Protein AF-A0A423V3Y0-F1 (afdb_monomer_lite)

Foldseek 3Di:
DEPLPDPVNVVVVVVCVVVVHDDDYDYPDDDDDPPDDPDD

Radius of gyration: 9.64 Å; chains: 1; bounding box: 19×21×22 Å

InterPro domains:
  IPR001509 NAD-dependent epimerase/dehydratase [PF01370] (2-30)
  IPR036291 NAD(P)-binding domain superfamily [SSF51735] (2-29)

Secondary structure (DSSP, 8-state):
-BTTTSHHHHHHHHHHHHTT-----B-SS-PPPTTS-S--

pLDDT: mean 72.07, std 11.84, range [49.0, 91.81]

Organism: Streptomyces globisporus (NCBI:txid1908)

Sequence (40 aa):
MLGATGQIGRAAVRALAADGWEVTAASRGGGRDEGWDTGV

Structure (mmCIF, N/CA/C/O backbone):
data_AF-A0A423V3Y0-F1
#
_entry.id   AF-A0A423V3Y0-F1
#
loop_
_atom_site.group_PDB
_atom_site.id
_atom_site.type_symbol
_atom_site.label_atom_id
_atom_site.label_alt_id
_atom_site.label_comp_id
_atom_site.label_asym_id
_atom_site.label_entity_id
_atom_site.label_seq_id
_atom_site.pdbx_PDB_ins_code
_atom_site.Cartn_x
_atom_site.Cartn_y
_atom_site.Cartn_z
_atom_site.occupancy
_atom_site.B_iso_or_equiv
_atom_site.auth_seq_id
_atom_site.auth_comp_id
_atom_site.auth_asym_id
_atom_site.auth_atom_id
_atom_site.pdbx_PDB_model_num
ATOM 1 N N . MET A 1 1 ? 5.910 4.540 2.225 1.00 60.78 1 MET A N 1
ATOM 2 C CA . MET A 1 1 ? 6.294 3.212 1.692 1.00 60.78 1 MET A CA 1
ATOM 3 C C . MET A 1 1 ? 7.019 3.362 0.353 1.00 60.78 1 MET A C 1
ATOM 5 O O . MET A 1 1 ? 6.460 3.953 -0.566 1.00 60.78 1 MET A O 1
ATOM 9 N N . LEU A 1 2 ? 8.261 2.874 0.243 1.00 62.00 2 LEU A N 1
ATOM 10 C CA . LEU A 1 2 ? 9.050 2.890 -1.002 1.00 62.00 2 LEU A CA 1
ATOM 11 C C . LEU A 1 2 ? 8.794 1.593 -1.786 1.00 62.00 2 LEU A C 1
ATOM 13 O O . LEU A 1 2 ? 8.940 0.509 -1.232 1.00 62.00 2 LEU A O 1
ATOM 17 N N . GLY A 1 3 ? 8.390 1.702 -3.057 1.00 65.50 3 GLY A N 1
ATOM 18 C CA . GLY A 1 3 ? 8.018 0.543 -3.892 1.00 65.50 3 GLY A CA 1
ATOM 19 C C . GLY A 1 3 ? 6.518 0.210 -3.911 1.00 65.50 3 GLY A C 1
ATOM 20 O O . GLY A 1 3 ? 6.128 -0.874 -4.342 1.00 65.50 3 GLY A O 1
ATOM 21 N N . ALA A 1 4 ? 5.670 1.149 -3.486 1.00 65.25 4 ALA A N 1
ATOM 22 C CA . ALA A 1 4 ? 4.215 0.997 -3.400 1.00 65.25 4 ALA A CA 1
ATOM 23 C C . ALA A 1 4 ? 3.508 0.618 -4.722 1.00 65.25 4 ALA A C 1
ATOM 25 O O . ALA A 1 4 ? 2.381 0.141 -4.696 1.00 65.25 4 ALA A O 1
ATOM 26 N N . THR A 1 5 ? 4.149 0.801 -5.878 1.00 67.31 5 THR A N 1
ATOM 27 C CA . THR A 1 5 ? 3.582 0.472 -7.196 1.00 67.31 5 THR A CA 1
ATOM 28 C C . THR A 1 5 ? 3.774 -0.985 -7.626 1.00 67.31 5 THR A C 1
ATOM 30 O O . THR A 1 5 ? 3.094 -1.430 -8.557 1.00 67.31 5 THR A O 1
ATOM 33 N N . GLY A 1 6 ? 4.639 -1.747 -6.944 1.00 71.56 6 GLY A N 1
ATOM 34 C CA . GLY A 1 6 ? 4.740 -3.199 -7.118 1.00 71.56 6 GLY A CA 1
ATOM 35 C C . GLY A 1 6 ? 3.514 -3.929 -6.555 1.00 71.56 6 GLY A C 1
ATOM 36 O O . GLY A 1 6 ? 2.789 -3.378 -5.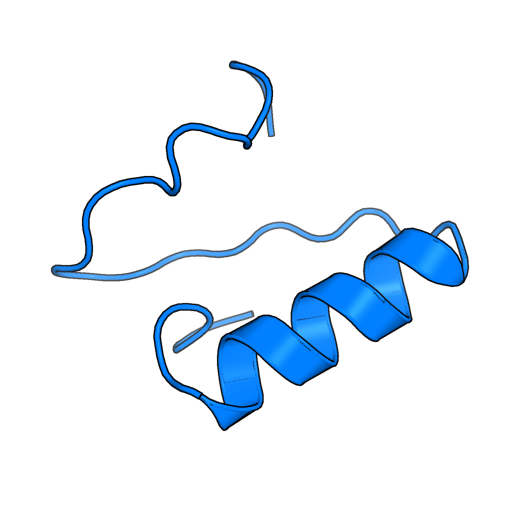728 1.00 71.56 6 GLY A O 1
ATOM 37 N N . GLN A 1 7 ? 3.280 -5.181 -6.966 1.00 74.38 7 GLN A N 1
ATOM 38 C CA . GLN A 1 7 ? 2.113 -5.961 -6.512 1.00 74.38 7 GLN A CA 1
ATOM 39 C C . GLN A 1 7 ? 2.035 -6.071 -4.978 1.00 74.38 7 GLN A C 1
ATOM 41 O O . GLN A 1 7 ? 0.967 -5.895 -4.398 1.00 74.38 7 GLN A O 1
ATOM 46 N N . ILE A 1 8 ? 3.182 -6.277 -4.322 1.00 77.31 8 ILE A N 1
ATOM 47 C CA . ILE A 1 8 ? 3.284 -6.345 -2.856 1.00 77.31 8 ILE A CA 1
ATOM 48 C C . ILE A 1 8 ? 3.053 -4.963 -2.226 1.00 77.31 8 ILE A C 1
ATOM 50 O O . ILE A 1 8 ? 2.343 -4.841 -1.231 1.00 77.31 8 ILE A O 1
ATOM 54 N N . GLY A 1 9 ? 3.601 -3.910 -2.839 1.00 79.00 9 GLY A N 1
ATOM 55 C CA . GLY A 1 9 ? 3.446 -2.533 -2.375 1.00 79.00 9 GLY A CA 1
ATOM 56 C C . GLY A 1 9 ? 1.989 -2.070 -2.366 1.00 79.00 9 GLY A C 1
ATOM 57 O O . GLY A 1 9 ? 1.545 -1.496 -1.375 1.00 79.00 9 GLY A O 1
ATOM 58 N N . ARG A 1 10 ? 1.214 -2.384 -3.415 1.00 78.69 10 ARG A N 1
ATOM 59 C CA . ARG A 1 10 ? -0.212 -2.014 -3.477 1.00 78.69 10 ARG A CA 1
ATOM 60 C C . ARG A 1 10 ? -1.049 -2.756 -2.449 1.00 78.69 10 ARG A C 1
ATOM 62 O O . ARG A 1 10 ? -1.912 -2.143 -1.826 1.00 78.69 10 ARG A O 1
ATOM 69 N N . ALA A 1 11 ? -0.805 -4.055 -2.275 1.00 84.69 11 ALA A N 1
ATOM 70 C CA . ALA A 1 11 ? -1.520 -4.852 -1.283 1.00 84.69 11 ALA A CA 1
ATOM 71 C C . ALA A 1 11 ? -1.281 -4.309 0.135 1.00 84.69 11 ALA A C 1
ATOM 73 O O . ALA A 1 11 ? -2.232 -4.121 0.890 1.00 84.69 11 ALA A O 1
ATOM 74 N N . ALA A 1 12 ? -0.032 -3.971 0.461 1.00 84.94 12 ALA A N 1
ATOM 75 C CA . ALA A 1 12 ? 0.312 -3.435 1.771 1.00 84.94 12 ALA A CA 1
ATOM 76 C C . ALA A 1 12 ? -0.248 -2.022 2.014 1.00 84.94 12 ALA A C 1
ATOM 78 O O . ALA A 1 12 ? -0.762 -1.756 3.096 1.00 84.94 12 ALA A O 1
ATOM 79 N N . VAL A 1 13 ? -0.220 -1.132 1.012 1.00 84.31 13 VAL A N 1
ATOM 80 C CA . VAL A 1 13 ? -0.855 0.196 1.122 1.00 84.31 13 VAL A CA 1
ATOM 81 C C . VAL A 1 13 ? -2.363 0.069 1.352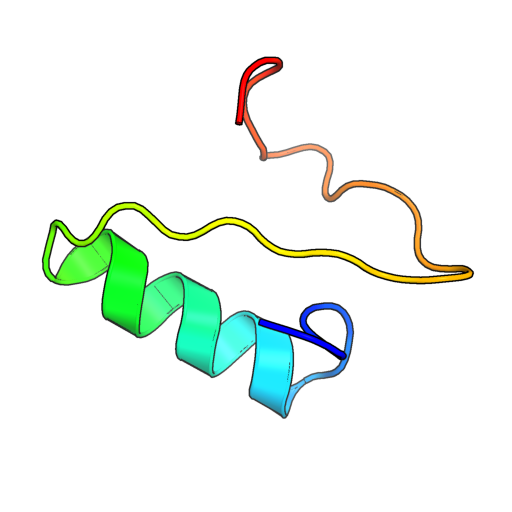 1.00 84.31 13 VAL A C 1
ATOM 83 O O . VAL A 1 13 ? -2.898 0.761 2.213 1.00 84.31 13 VAL A O 1
ATOM 86 N N . ARG A 1 14 ? -3.048 -0.829 0.626 1.00 84.00 14 ARG A N 1
ATOM 87 C CA . ARG A 1 14 ? -4.492 -1.059 0.803 1.00 84.00 14 ARG A CA 1
ATOM 88 C C . ARG A 1 14 ? -4.831 -1.578 2.198 1.00 84.00 14 ARG A C 1
ATOM 90 O O . ARG A 1 14 ? -5.805 -1.110 2.772 1.00 84.00 14 ARG A O 1
ATOM 97 N N . ALA A 1 15 ? -4.040 -2.509 2.729 1.00 89.69 15 ALA A N 1
ATOM 98 C CA . ALA A 1 15 ? -4.244 -3.034 4.076 1.00 89.69 15 ALA A CA 1
ATOM 99 C C . ALA A 1 15 ? -4.079 -1.936 5.139 1.00 89.69 15 ALA A C 1
ATOM 101 O O . ALA A 1 15 ? -4.978 -1.713 5.938 1.00 89.69 15 ALA A O 1
ATOM 102 N N . LEU A 1 16 ? -2.983 -1.174 5.080 1.00 85.69 16 LEU A N 1
ATOM 103 C CA . LEU A 1 16 ? -2.708 -0.109 6.049 1.00 85.69 16 LEU A CA 1
ATOM 104 C C . LEU A 1 16 ? -3.752 1.019 6.004 1.00 85.69 16 LEU A C 1
ATOM 106 O O . LEU A 1 16 ? -4.185 1.498 7.049 1.00 85.69 16 LEU A O 1
ATOM 110 N N . ALA A 1 17 ? -4.193 1.420 4.809 1.00 87.12 17 ALA A N 1
ATOM 111 C CA . ALA A 1 17 ? -5.246 2.423 4.666 1.00 87.12 17 ALA A CA 1
ATOM 112 C C . ALA A 1 17 ? -6.604 1.923 5.193 1.00 87.12 17 ALA A C 1
ATOM 114 O O . ALA A 1 17 ? -7.341 2.694 5.804 1.00 87.12 17 ALA A O 1
ATOM 115 N N . ALA A 1 18 ? -6.933 0.640 4.991 1.00 88.44 18 ALA A N 1
ATOM 116 C CA . ALA A 1 18 ? -8.149 0.032 5.539 1.00 88.44 18 ALA A CA 1
ATOM 117 C C . ALA A 1 18 ? -8.130 -0.021 7.074 1.00 88.44 18 ALA A C 1
ATOM 119 O O . ALA A 1 18 ? -9.169 0.146 7.708 1.00 88.44 18 ALA A O 1
ATOM 120 N N . ASP A 1 19 ? -6.941 -0.162 7.657 1.00 91.81 19 ASP A N 1
ATOM 121 C CA . ASP A 1 19 ? -6.729 -0.117 9.102 1.00 91.81 19 ASP A CA 1
ATOM 122 C C . ASP A 1 19 ? -6.724 1.324 9.664 1.00 91.81 19 ASP A C 1
ATOM 124 O O . ASP A 1 19 ? -6.480 1.526 10.853 1.00 91.81 19 ASP A O 1
ATOM 128 N N . GLY A 1 20 ? -6.987 2.340 8.830 1.00 89.31 20 GLY A N 1
ATOM 129 C CA . GLY A 1 20 ? -7.086 3.748 9.234 1.00 89.31 20 GLY A CA 1
ATOM 130 C C . GLY A 1 20 ? -5.743 4.458 9.405 1.00 89.31 20 GLY A C 1
ATOM 131 O O . GLY A 1 20 ? -5.693 5.548 9.976 1.00 89.31 20 GLY A O 1
ATOM 132 N N . TRP A 1 21 ? -4.650 3.861 8.927 1.00 85.31 21 TRP A N 1
ATOM 133 C CA . TRP A 1 21 ? -3.330 4.477 8.989 1.00 85.31 21 TRP A CA 1
ATOM 134 C C . TRP A 1 21 ? -3.159 5.495 7.861 1.00 85.31 21 TRP A C 1
ATOM 136 O O . TRP A 1 21 ? -3.546 5.257 6.716 1.00 85.31 21 TRP A O 1
ATOM 146 N N . GLU A 1 22 ? -2.507 6.614 8.165 1.00 78.56 22 GLU A N 1
ATOM 147 C CA . GLU A 1 22 ? -2.083 7.583 7.158 1.00 78.56 22 GLU A CA 1
ATOM 148 C C . GLU A 1 22 ? -0.824 7.062 6.443 1.00 78.56 22 GLU A C 1
ATOM 150 O O . GLU A 1 22 ? 0.213 6.814 7.065 1.00 78.56 22 GLU A O 1
ATOM 155 N N . VAL A 1 23 ? -0.918 6.837 5.127 1.00 81.69 23 VAL A N 1
ATOM 156 C CA . VAL A 1 23 ? 0.132 6.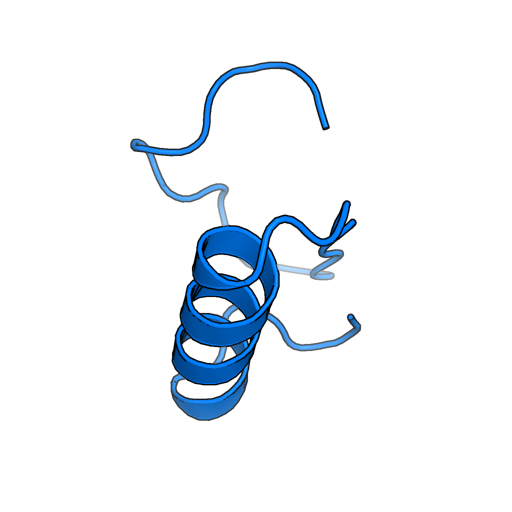171 4.341 1.00 81.69 23 VAL A CA 1
ATOM 157 C C . VAL A 1 23 ? 0.590 7.049 3.181 1.00 81.69 23 VAL A C 1
ATOM 159 O O . VAL A 1 23 ? -0.100 7.168 2.172 1.00 81.69 23 VAL A O 1
ATOM 162 N N . THR A 1 24 ? 1.822 7.558 3.254 1.00 78.44 24 THR A N 1
ATOM 163 C CA . THR A 1 24 ? 2.474 8.228 2.117 1.00 78.44 24 THR A CA 1
ATOM 164 C C . THR A 1 24 ? 3.267 7.223 1.282 1.00 78.44 24 THR A C 1
ATOM 166 O O . THR A 1 24 ? 4.217 6.580 1.753 1.00 78.44 24 THR A O 1
ATOM 169 N N . ALA A 1 25 ? 2.900 7.074 0.014 1.00 77.62 25 ALA A N 1
ATOM 170 C CA . ALA A 1 25 ? 3.560 6.193 -0.940 1.00 77.62 25 ALA A CA 1
ATOM 171 C C . ALA A 1 25 ? 4.354 7.001 -1.967 1.00 77.62 25 ALA A C 1
ATOM 173 O O . ALA A 1 25 ? 3.806 7.855 -2.652 1.00 77.62 25 ALA A O 1
ATOM 174 N N . ALA A 1 26 ? 5.639 6.685 -2.121 1.00 68.00 26 ALA A N 1
ATOM 175 C CA . ALA A 1 26 ? 6.498 7.334 -3.104 1.00 68.00 26 ALA A CA 1
ATOM 176 C C . ALA A 1 26 ? 7.049 6.293 -4.084 1.00 68.00 26 ALA A C 1
ATOM 178 O O . ALA A 1 26 ? 7.546 5.232 -3.682 1.00 68.00 26 ALA A O 1
ATOM 179 N N . SER A 1 27 ? 6.977 6.596 -5.381 1.00 64.25 27 SER A N 1
ATOM 180 C CA . SER A 1 27 ? 7.577 5.783 -6.439 1.00 64.25 27 SER A CA 1
ATOM 181 C C . SER A 1 27 ? 8.400 6.667 -7.376 1.00 64.25 27 SER A C 1
ATOM 183 O O . SER A 1 27 ? 8.028 7.802 -7.649 1.00 64.25 27 SER A O 1
ATOM 185 N N . ARG A 1 28 ? 9.540 6.156 -7.856 1.00 66.00 28 ARG A N 1
ATOM 186 C CA . ARG A 1 28 ? 10.472 6.913 -8.715 1.00 66.00 28 ARG A CA 1
ATOM 187 C C . ARG A 1 28 ? 10.137 6.839 -10.214 1.00 66.00 28 ARG A C 1
ATOM 189 O O . ARG A 1 28 ? 10.876 7.396 -11.012 1.00 66.00 28 ARG A O 1
ATOM 196 N N . GLY A 1 29 ? 9.064 6.143 -10.606 1.00 65.75 29 GLY A N 1
ATOM 197 C CA . GLY A 1 29 ? 8.729 5.938 -12.024 1.00 65.75 29 GLY A CA 1
ATOM 198 C C . GLY A 1 29 ? 7.356 5.325 -12.318 1.00 65.75 29 GLY A C 1
ATOM 199 O O . GLY A 1 29 ? 7.125 4.891 -13.439 1.00 65.75 29 GLY A O 1
ATOM 200 N N . GLY A 1 30 ? 6.453 5.240 -11.337 1.00 64.75 30 GLY A N 1
ATOM 201 C CA . GLY A 1 30 ? 5.107 4.702 -11.531 1.00 64.75 30 GLY A CA 1
ATOM 202 C C . GLY A 1 30 ? 4.064 5.808 -11.444 1.00 64.75 30 GLY A C 1
ATOM 203 O O . GLY A 1 30 ? 4.000 6.505 -10.432 1.00 64.75 30 GLY A O 1
ATOM 204 N N . GLY A 1 31 ? 3.269 5.955 -12.505 1.00 60.84 31 GLY A N 1
ATOM 205 C CA . GLY A 1 31 ? 2.124 6.858 -12.542 1.00 60.84 31 GLY A CA 1
ATOM 206 C C . GLY A 1 31 ? 1.161 6.600 -11.384 1.00 60.84 31 GLY A C 1
ATOM 207 O O . GLY A 1 31 ? 1.020 5.474 -10.899 1.00 60.84 31 GLY A O 1
ATOM 208 N N . ARG A 1 32 ? 0.542 7.685 -10.924 1.00 61.00 32 ARG A N 1
ATOM 209 C CA . ARG A 1 32 ? -0.447 7.694 -9.851 1.00 61.00 32 ARG A CA 1
ATOM 210 C C . ARG A 1 32 ? -1.644 6.833 -10.256 1.00 61.00 32 ARG A C 1
ATOM 212 O O . ARG A 1 32 ? -2.128 6.965 -11.373 1.00 61.00 32 ARG A O 1
ATOM 219 N N . ASP A 1 33 ? -2.084 5.951 -9.362 1.00 64.44 33 ASP A N 1
ATOM 220 C CA . ASP A 1 33 ? -3.308 5.173 -9.573 1.00 64.44 33 ASP A CA 1
ATOM 221 C C . ASP A 1 33 ? -4.490 6.155 -9.663 1.00 64.44 33 ASP A C 1
ATOM 223 O O . ASP A 1 33 ? -4.615 7.045 -8.818 1.00 64.44 33 ASP A O 1
ATOM 227 N N . GLU A 1 34 ? -5.320 6.035 -10.697 1.00 61.56 34 GLU A N 1
ATOM 228 C CA . GLU A 1 34 ? -6.382 7.002 -11.034 1.00 61.56 34 GLU A CA 1
ATOM 229 C C . GLU A 1 34 ? -7.4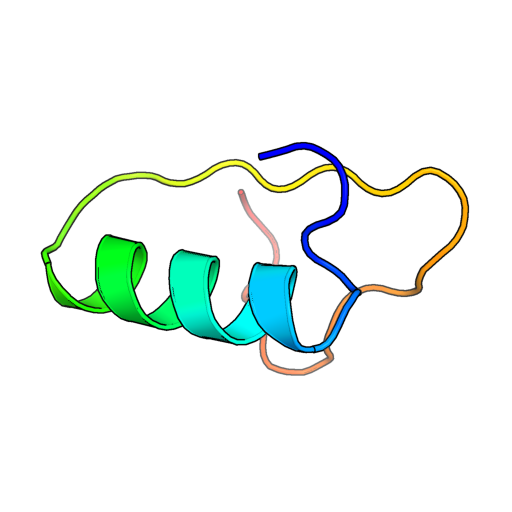35 7.123 -9.923 1.00 61.56 34 GLU A C 1
ATOM 231 O O . GLU A 1 34 ? -8.095 8.148 -9.784 1.00 61.56 34 GLU A O 1
ATOM 236 N N . GLY A 1 35 ? -7.555 6.081 -9.095 1.00 64.31 35 GLY A N 1
ATOM 237 C CA . GLY A 1 35 ? -8.443 6.048 -7.936 1.00 64.31 35 GLY A CA 1
ATOM 238 C C . GLY A 1 35 ? -7.885 6.702 -6.672 1.00 64.31 35 GLY A C 1
ATOM 239 O O . GLY A 1 35 ? -8.544 6.635 -5.637 1.00 64.31 35 GLY A O 1
ATOM 240 N N . TRP A 1 36 ? -6.680 7.282 -6.698 1.00 60.78 36 TRP A N 1
ATOM 241 C CA . TRP A 1 36 ? -6.134 7.973 -5.530 1.00 60.78 36 TRP A CA 1
ATOM 242 C C . TRP A 1 36 ? -6.569 9.441 -5.528 1.00 60.78 36 TRP A C 1
ATOM 244 O O . TRP A 1 36 ? -6.327 10.170 -6.486 1.00 60.78 36 TRP A O 1
ATOM 254 N N . ASP A 1 37 ? -7.182 9.902 -4.443 1.00 55.31 37 ASP A N 1
ATOM 255 C CA . ASP A 1 37 ? -7.702 11.269 -4.313 1.00 55.31 37 ASP A CA 1
ATOM 256 C C . ASP A 1 37 ? -6.572 12.300 -4.242 1.00 55.31 37 ASP A C 1
ATOM 258 O O . ASP A 1 37 ? -5.579 12.046 -3.561 1.00 55.31 37 ASP A O 1
ATOM 262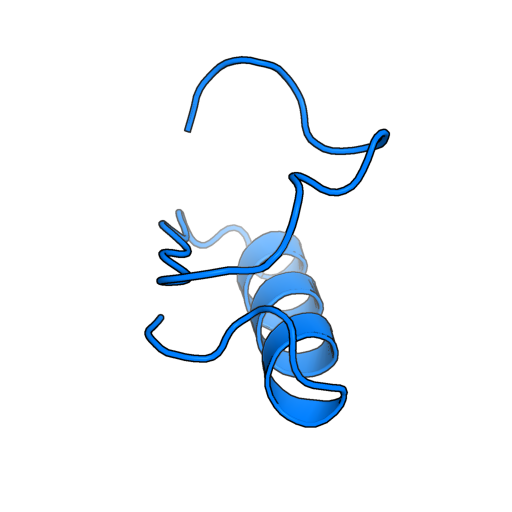 N N . THR A 1 38 ? -6.638 13.407 -4.991 1.00 49.00 38 THR A N 1
ATOM 263 C CA . THR A 1 38 ? -5.541 14.392 -5.145 1.00 49.00 38 THR A CA 1
ATOM 264 C C . THR A 1 38 ? -5.206 15.112 -3.834 1.00 49.00 38 THR A C 1
ATOM 266 O O . THR A 1 38 ? -5.638 16.237 -3.614 1.00 49.00 38 THR A O 1
ATOM 269 N N . GLY A 1 39 ? -4.423 14.474 -2.966 1.00 53.47 39 GLY A N 1
ATOM 270 C CA . GLY A 1 39 ? -3.958 15.066 -1.713 1.00 53.47 39 GLY A CA 1
ATOM 271 C C . GLY A 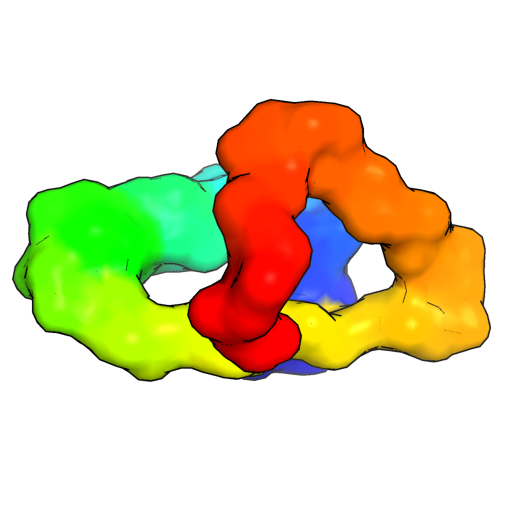1 39 ? -3.559 14.019 -0.677 1.00 53.47 39 GLY A C 1
ATOM 272 O O . GLY A 1 39 ? -4.297 13.796 0.273 1.00 53.47 39 GLY A O 1
ATOM 273 N N . VAL A 1 40 ? -2.399 13.393 -0.881 1.00 49.78 40 VAL A N 1
ATOM 274 C CA . VAL A 1 40 ? -1.583 12.672 0.119 1.00 49.78 40 VAL A CA 1
ATOM 275 C C . VAL A 1 40 ? -0.122 12.793 -0.279 1.00 49.78 40 VAL A C 1
ATOM 277 O O . VAL A 1 40 ? 0.137 12.821 -1.507 1.00 49.78 40 VAL A O 1
#